Protein AF-A0A7R9P8Y7-F1 (afdb_monomer)

Nearest PDB structures (foldseek):
  7c1y-assembly1_B  TM=7.961E-01  e=7.793E-08  Arabidopsis thaliana
  7c1x-assembly1_B  TM=7.413E-01  e=1.054E-07  Arabidopsis thaliana
  6xio-assembly1_A  TM=6.916E-01  e=2.659E-03  Methanosarcinales archaeon
  1l2l-assembly1_A  TM=5.622E-01  e=1.289E-03  Pyrococcus horikoshii
  6c8z-assembly1_A-2  TM=6.551E-01  e=4.308E-03  Methanosarcinales

Solvent-accessible surface area (backbone atoms only — not comparable to full-atom values): 9132 Å² total; per-residue (Å²): 86,65,33,87,56,55,57,70,53,52,52,52,52,46,52,52,28,55,76,71,70,47,82,35,47,41,35,27,94,42,59,92,30,31,38,48,56,50,80,45,86,58,41,56,59,32,34,33,38,48,32,42,60,69,21,46,53,41,33,35,45,53,66,65,77,45,86,78,68,76,80,70,86,60,89,68,50,75,68,56,48,51,54,51,51,48,56,50,47,63,60,49,29,78,53,23,46,32,36,42,35,38,50,70,81,61,19,37,36,40,33,27,54,36,62,91,83,58,69,93,78,66,58,76,88,69,65,77,65,89,58,81,47,72,36,74,49,76,48,70,48,76,92,74,94,76,85,88,77,70,83,61,68,87,80,110

Sequence (156 aa):
MDGNVPVETVMCVLQLCKDAGVPVWFEPTDIRKASKPFHSELWRSLHFISPNFNELRVMAKAAGIYANASLSVEKNEGDQILEEASKLAVSLVKHIQVLIVTLGKLGVMVVRRGLADEPLLSSRTQMKSETTAIYARVYSVPHLHSVVSVSGAGDW

Organism: Timema californicum (NCBI:txid61474)

Radius of gyration: 15.76 Å; Cα contacts (8 Å, |Δi|>4): 229; chains: 1; bounding box: 37×32×47 Å

Foldseek 3Di:
DELPDDLVVLVVVLVVCVVVQHADEYENVDLVSLLSNLVDPSVLSHQEYEEELSSLVSNLVSVVQPPPPPVPPPPDDLVRSVVVSCVSLLSCQVRHAWYWYQHDQQGIKIKGFDDPPDDSDDRPVVPPDPRNDIDMDTDHDPDDPDDPDCPCVSVD

InterPro domains:
  IPR011611 Carbohydrate kinase PfkB [PF00294] (3-155)
  IPR029056 Ribokinase-like [G3DSA:3.40.1190.20] (1-156)
  IPR029056 Ribokinase-like [SSF53613] (3-155)

Secondary structure (DSSP, 8-state):
-BTTS-HHHHHHHHHHHHHHT--EEEB-SSTTTTTGGGGSGGGGGEEEE--BHHHHHHHHHHTTS-TT-----S---HHHHHHHHHHHHHHHTTTSSEEEEE-GGG-EEEEEES-TTS-S---TTT--S----EEEEEEPPP--S-----TTTTT-

pLDDT: mean 85.23, std 14.5, range [44.72, 97.44]

Mean predicted aligned error: 6.81 Å

Structure (mmCIF, N/CA/C/O backbone):
data_AF-A0A7R9P8Y7-F1
#
_entry.id   AF-A0A7R9P8Y7-F1
#
loop_
_atom_site.group_PDB
_atom_site.id
_atom_site.type_symbol
_atom_site.label_atom_id
_atom_site.label_alt_id
_atom_site.label_comp_id
_atom_site.label_asym_id
_atom_site.label_entity_id
_atom_site.label_seq_id
_atom_site.pdbx_PDB_ins_code
_atom_site.Cartn_x
_atom_site.Cartn_y
_atom_site.Cartn_z
_atom_site.occupancy
_atom_site.B_iso_or_equiv
_atom_site.auth_seq_id
_atom_site.auth_comp_id
_atom_site.auth_asym_id
_atom_site.auth_atom_id
_atom_site.pdbx_PDB_model_num
ATOM 1 N N . MET A 1 1 ? -9.305 -5.077 -0.943 1.00 93.19 1 MET A N 1
ATOM 2 C CA . MET A 1 1 ? -10.040 -3.901 -1.441 1.00 93.19 1 MET A CA 1
ATOM 3 C C . MET A 1 1 ? -9.197 -3.262 -2.514 1.00 93.19 1 MET A C 1
ATOM 5 O O . MET A 1 1 ? -8.038 -2.962 -2.265 1.00 93.19 1 MET A O 1
ATOM 9 N N . ASP A 1 2 ? -9.787 -3.104 -3.685 1.00 91.12 2 ASP A N 1
ATOM 10 C CA . ASP A 1 2 ? -9.137 -2.592 -4.884 1.00 91.12 2 ASP A CA 1
ATOM 11 C C . ASP A 1 2 ? -9.333 -1.066 -4.995 1.00 91.12 2 ASP A C 1
ATOM 13 O O . ASP A 1 2 ? -10.379 -0.530 -4.611 1.00 91.12 2 ASP A O 1
ATOM 17 N N . GLY A 1 3 ? -8.322 -0.356 -5.497 1.00 91.06 3 GLY A N 1
ATOM 18 C CA . GLY A 1 3 ? -8.301 1.100 -5.621 1.00 91.06 3 GLY A CA 1
ATOM 19 C C . GLY A 1 3 ? -9.258 1.689 -6.661 1.00 91.06 3 GLY A C 1
ATOM 20 O O . GLY A 1 3 ? -9.416 2.912 -6.710 1.00 91.06 3 GLY A O 1
ATOM 21 N N . ASN A 1 4 ? -9.921 0.879 -7.488 1.00 93.88 4 ASN A N 1
ATOM 22 C CA . ASN A 1 4 ? -10.879 1.306 -8.512 1.00 93.88 4 ASN A CA 1
ATOM 23 C C . ASN A 1 4 ? -12.180 1.881 -7.939 1.00 93.88 4 ASN A C 1
ATOM 25 O O . ASN A 1 4 ? -12.858 2.641 -8.630 1.00 93.88 4 ASN A O 1
ATOM 29 N N . VAL A 1 5 ? -12.516 1.596 -6.680 1.00 94.75 5 VAL A N 1
ATOM 30 C CA . VAL A 1 5 ? -13.746 2.114 -6.061 1.00 94.75 5 VAL A CA 1
ATOM 31 C C . VAL A 1 5 ? -13.629 3.606 -5.689 1.00 94.75 5 VAL A C 1
ATOM 33 O O . VAL A 1 5 ? -12.517 4.098 -5.461 1.00 94.75 5 VAL A O 1
ATOM 36 N N . PRO A 1 6 ? -14.736 4.369 -5.638 1.00 96.19 6 PRO A N 1
ATOM 37 C CA . PRO A 1 6 ? -14.731 5.768 -5.191 1.00 96.19 6 PRO A CA 1
ATOM 38 C C . PRO A 1 6 ? -14.134 5.957 -3.788 1.00 96.19 6 PRO A C 1
ATOM 40 O O . PRO A 1 6 ? -14.113 5.029 -2.978 1.00 96.19 6 PRO A O 1
ATOM 43 N N . VAL A 1 7 ? -13.664 7.170 -3.477 1.00 96.44 7 VAL A N 1
ATOM 44 C CA . VAL A 1 7 ? -13.069 7.489 -2.161 1.00 96.44 7 VAL A CA 1
ATOM 45 C C . VAL A 1 7 ? -14.074 7.236 -1.041 1.00 96.44 7 VAL A C 1
ATOM 47 O O . VAL A 1 7 ? -13.731 6.650 -0.020 1.00 96.44 7 VAL A O 1
ATOM 50 N N . GLU A 1 8 ? -15.329 7.612 -1.250 1.00 97.12 8 GLU A N 1
ATOM 51 C CA . GLU A 1 8 ? -16.427 7.444 -0.301 1.00 97.12 8 GLU A CA 1
ATOM 52 C C . GLU A 1 8 ? -16.641 5.960 0.021 1.00 97.12 8 GLU A C 1
ATOM 54 O O . GLU A 1 8 ? -16.856 5.587 1.175 1.00 97.12 8 GLU A O 1
ATOM 59 N N . THR A 1 9 ? -16.500 5.095 -0.988 1.00 97.19 9 THR A N 1
ATOM 60 C CA . THR A 1 9 ? -16.566 3.641 -0.825 1.00 97.19 9 THR A CA 1
ATOM 61 C C . THR A 1 9 ? -15.371 3.114 -0.039 1.00 97.19 9 THR A C 1
ATOM 63 O O . THR A 1 9 ? -15.570 2.327 0.883 1.00 97.19 9 THR A O 1
ATOM 66 N N . VAL A 1 10 ? -14.150 3.582 -0.334 1.00 97.25 10 VAL A N 1
ATOM 67 C CA . VAL A 1 10 ? -12.952 3.249 0.459 1.00 97.25 10 VAL A CA 1
ATOM 68 C C . VAL A 1 10 ? -13.180 3.591 1.934 1.00 97.25 10 VAL A C 1
ATOM 70 O O . VAL A 1 10 ? -12.958 2.745 2.796 1.00 97.25 10 VAL A O 1
ATOM 73 N N . MET A 1 11 ? -13.679 4.793 2.236 1.00 97.25 11 MET A N 1
ATOM 74 C CA . MET A 1 11 ? -13.928 5.222 3.619 1.00 97.25 11 MET A CA 1
ATOM 75 C C . MET A 1 11 ? -15.002 4.384 4.306 1.00 97.25 11 MET A C 1
ATOM 77 O O . MET A 1 11 ? -14.811 3.964 5.446 1.00 97.25 11 MET A O 1
ATOM 81 N N . CYS A 1 12 ? -16.105 4.102 3.610 1.00 97.31 12 CYS A N 1
ATOM 82 C CA . CYS A 1 12 ? -17.181 3.261 4.125 1.00 97.31 12 CYS A CA 1
ATOM 83 C C . CYS A 1 12 ? -16.674 1.857 4.491 1.00 97.31 12 CYS A C 1
ATOM 85 O O . CYS A 1 12 ? -16.926 1.384 5.599 1.00 97.31 12 CYS A O 1
ATOM 87 N N . VAL A 1 13 ? -15.900 1.223 3.603 1.00 97.00 13 VAL A N 1
ATOM 88 C CA . VAL A 1 13 ? -15.329 -0.111 3.843 1.00 97.00 13 VAL A CA 1
ATOM 89 C C . VAL A 1 13 ? -14.341 -0.088 5.007 1.00 97.00 13 VAL A C 1
ATOM 91 O O . VAL A 1 13 ? -14.423 -0.946 5.883 1.00 97.00 13 VAL A O 1
ATOM 94 N N . LEU A 1 14 ? -13.437 0.896 5.066 1.00 96.94 14 LEU A N 1
ATOM 95 C CA . LEU A 1 14 ? -12.482 1.008 6.174 1.00 96.94 14 LEU A CA 1
ATOM 96 C C . LEU A 1 14 ? -13.186 1.190 7.519 1.00 96.94 14 LEU A C 1
ATOM 98 O O . LEU A 1 14 ? -12.797 0.553 8.496 1.00 96.94 14 LEU A O 1
ATOM 102 N N . GLN A 1 15 ? -14.229 2.019 7.570 1.00 97.44 15 GLN A N 1
ATOM 103 C CA . GLN A 1 15 ? -15.004 2.232 8.788 1.00 97.44 15 GLN A CA 1
ATOM 104 C C . GLN A 1 15 ? -15.724 0.946 9.217 1.00 97.44 15 GLN A C 1
ATOM 106 O O . GLN A 1 15 ? -15.560 0.509 10.354 1.00 97.44 15 GLN A O 1
ATOM 111 N N . LEU A 1 16 ? -16.427 0.285 8.293 1.00 97.31 16 LEU A N 1
ATOM 112 C CA . LEU A 1 16 ? -17.131 -0.968 8.569 1.00 97.31 16 LEU A CA 1
ATOM 113 C C . LEU A 1 16 ? -16.179 -2.064 9.069 1.00 97.31 16 LEU A C 1
ATOM 115 O O . LEU A 1 16 ? -16.452 -2.725 10.069 1.00 97.31 16 LEU A O 1
ATOM 119 N N . CYS A 1 17 ? -15.040 -2.249 8.399 1.00 95.25 17 CYS A N 1
ATOM 120 C CA . CYS A 1 17 ? -14.054 -3.252 8.788 1.00 95.25 17 CYS A CA 1
ATOM 121 C C . CYS A 1 17 ? -13.375 -2.912 10.118 1.00 95.25 17 CYS A C 1
ATOM 123 O O . CYS A 1 17 ? -13.125 -3.813 10.918 1.00 95.25 17 CYS A O 1
ATOM 125 N N . LYS A 1 18 ? -13.115 -1.629 10.395 1.00 93.94 18 LYS A N 1
ATOM 126 C CA . LYS A 1 18 ? -12.593 -1.179 11.690 1.00 93.94 18 LYS A CA 1
ATOM 127 C C . LYS A 1 18 ? -13.556 -1.525 12.826 1.00 93.94 18 LYS A C 1
ATOM 129 O O . LYS A 1 18 ? -13.092 -2.034 13.848 1.00 93.94 18 LYS A O 1
ATOM 134 N N . ASP A 1 19 ? -14.851 -1.279 12.639 1.00 95.31 19 ASP A N 1
ATOM 135 C CA . ASP A 1 19 ? -15.889 -1.539 13.644 1.00 95.31 19 ASP A CA 1
ATOM 136 C C . ASP A 1 19 ? -16.119 -3.043 13.849 1.00 95.31 19 ASP A C 1
ATOM 138 O O . ASP A 1 19 ? -16.281 -3.500 14.978 1.00 95.31 19 ASP A O 1
ATOM 142 N N . ALA A 1 20 ? -16.041 -3.831 12.774 1.00 94.31 20 ALA A N 1
ATOM 143 C CA . ALA A 1 20 ? -16.149 -5.289 12.820 1.00 94.31 20 ALA A CA 1
ATOM 144 C C . ALA 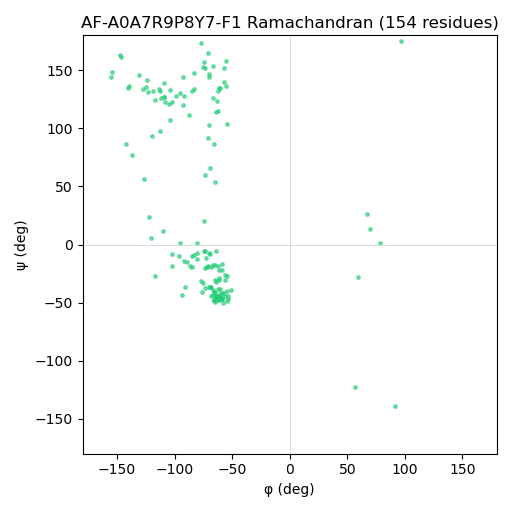A 1 20 ? -14.844 -6.007 13.230 1.00 94.31 20 ALA A C 1
ATOM 146 O O . ALA A 1 20 ? -14.841 -7.224 13.405 1.00 94.31 20 ALA A O 1
ATOM 147 N N . GLY A 1 21 ? -13.721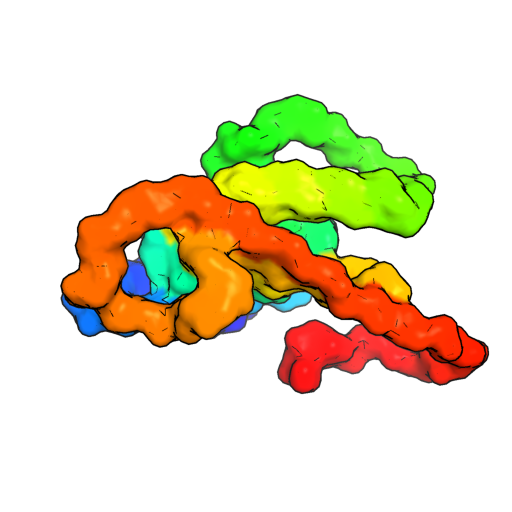 -5.288 13.355 1.00 90.19 21 GLY A N 1
ATOM 148 C CA . GLY A 1 21 ? -12.410 -5.878 13.646 1.00 90.19 21 GLY A CA 1
ATOM 149 C C . GLY A 1 21 ? -11.846 -6.756 12.520 1.00 90.19 21 GLY A C 1
ATOM 150 O O . GLY A 1 21 ? -11.052 -7.655 12.791 1.00 90.19 21 GLY A O 1
ATOM 151 N N . VAL A 1 22 ? -12.247 -6.512 11.270 1.00 92.44 22 VAL A N 1
ATOM 152 C CA . VAL A 1 22 ? -11.835 -7.285 10.091 1.00 92.44 22 VAL A CA 1
ATOM 153 C C . VAL A 1 22 ? -10.588 -6.657 9.450 1.00 92.44 22 VAL A C 1
ATOM 155 O O . VAL A 1 22 ? -10.602 -5.463 9.139 1.00 92.44 22 VAL A O 1
ATOM 158 N N . PRO A 1 23 ? -9.511 -7.429 9.206 1.00 93.19 23 PRO A N 1
ATOM 159 C CA . PRO A 1 23 ? -8.339 -6.942 8.490 1.00 93.19 23 PRO A CA 1
ATOM 160 C C . PRO A 1 23 ? -8.651 -6.486 7.066 1.00 93.19 23 PRO A C 1
ATOM 162 O O . PRO A 1 23 ? -9.311 -7.194 6.307 1.00 93.19 23 PRO A O 1
ATOM 165 N N . VAL A 1 24 ? -8.117 -5.326 6.677 1.00 95.19 24 VAL A N 1
ATOM 166 C CA . VAL A 1 24 ? -8.266 -4.794 5.316 1.00 95.19 24 VAL A CA 1
ATOM 167 C C . VAL A 1 24 ? -6.940 -4.860 4.577 1.00 95.19 24 VAL A C 1
ATOM 169 O O . VAL A 1 24 ? -5.930 -4.327 5.039 1.00 95.19 24 VAL A O 1
ATOM 172 N N . TRP A 1 25 ? -6.975 -5.478 3.400 1.00 96.75 25 TRP A N 1
ATOM 173 C CA . TRP A 1 25 ? -5.942 -5.357 2.379 1.00 96.75 25 TRP A CA 1
ATOM 174 C C . TRP A 1 25 ? -6.344 -4.281 1.379 1.00 96.75 25 TRP A C 1
ATOM 176 O O . TRP A 1 25 ? -7.462 -4.334 0.860 1.00 96.75 25 TRP A O 1
ATOM 186 N N . PHE A 1 26 ? -5.452 -3.340 1.074 1.00 96.88 26 PHE A N 1
ATOM 187 C CA . PHE A 1 26 ? -5.645 -2.364 0.004 1.00 96.88 26 PHE A CA 1
ATOM 188 C C . PHE A 1 26 ? -4.599 -2.502 -1.109 1.00 96.88 26 PHE A C 1
ATOM 190 O O . PHE A 1 26 ? -3.397 -2.437 -0.865 1.00 96.88 26 PHE A O 1
ATOM 197 N N . GLU A 1 27 ? -5.077 -2.677 -2.333 1.00 95.19 27 GLU A N 1
ATOM 198 C CA . GLU A 1 27 ? -4.270 -2.697 -3.551 1.00 95.19 27 GLU A CA 1
ATOM 199 C C . GLU A 1 27 ? -4.635 -1.427 -4.359 1.00 95.19 27 GLU A C 1
ATOM 201 O O . GLU A 1 27 ? -5.828 -1.152 -4.532 1.00 95.19 27 GLU A O 1
ATOM 206 N N . PRO A 1 28 ? -3.669 -0.574 -4.758 1.00 91.31 28 PRO A N 1
ATOM 207 C CA . PRO A 1 28 ? -3.974 0.702 -5.409 1.00 91.31 28 PRO A CA 1
ATOM 208 C C . PRO A 1 28 ? -4.423 0.626 -6.869 1.00 91.31 28 PRO A C 1
ATOM 210 O O . PRO A 1 28 ? -5.179 1.506 -7.289 1.00 91.31 28 PRO A O 1
ATOM 213 N N . THR A 1 29 ? -3.932 -0.330 -7.657 1.00 85.31 29 THR A N 1
ATOM 214 C CA . THR A 1 29 ? -3.984 -0.466 -9.131 1.00 85.31 29 THR A CA 1
ATOM 215 C C . THR A 1 29 ? -3.354 0.664 -9.960 1.00 85.31 29 THR A C 1
ATOM 217 O O . THR A 1 29 ? -3.002 0.458 -11.120 1.00 85.31 29 THR A O 1
ATOM 220 N N . ASP A 1 30 ? -3.313 1.898 -9.447 1.00 90.75 30 ASP A N 1
ATOM 221 C CA . ASP A 1 30 ? -2.839 3.079 -10.172 1.00 90.75 30 ASP A CA 1
ATOM 222 C C . ASP A 1 30 ? -2.337 4.156 -9.199 1.00 90.75 30 ASP A C 1
ATOM 224 O O . ASP A 1 30 ? -2.932 4.417 -8.147 1.00 90.75 30 ASP A O 1
ATOM 228 N N . ILE A 1 31 ? -1.290 4.871 -9.612 1.00 90.94 31 ILE A N 1
ATOM 229 C CA . ILE A 1 31 ? -0.676 5.993 -8.885 1.00 90.94 31 ILE A CA 1
ATOM 230 C C . ILE A 1 31 ? -1.720 7.041 -8.451 1.00 90.94 31 ILE A C 1
ATOM 232 O O . ILE A 1 31 ? -1.653 7.558 -7.337 1.00 90.94 31 ILE A O 1
ATOM 236 N N . ARG A 1 32 ? -2.722 7.336 -9.290 1.00 91.88 32 ARG A N 1
ATOM 237 C CA . ARG A 1 32 ? -3.795 8.314 -9.014 1.00 91.88 32 ARG A CA 1
ATOM 238 C C . ARG A 1 32 ? -4.783 7.838 -7.949 1.00 91.88 32 ARG A C 1
ATOM 240 O O . ARG A 1 32 ? -5.533 8.644 -7.406 1.00 91.88 32 ARG A O 1
ATOM 247 N N . LYS A 1 33 ? -4.824 6.534 -7.674 1.00 94.06 33 LYS A N 1
ATOM 248 C CA . LYS A 1 33 ? -5.734 5.907 -6.706 1.00 94.06 33 LYS A CA 1
ATOM 249 C C . LYS A 1 33 ? -5.025 5.582 -5.390 1.00 94.06 33 LYS A C 1
ATOM 251 O O . LYS A 1 33 ? -5.687 5.440 -4.365 1.00 94.06 33 LYS A O 1
ATOM 256 N N . ALA A 1 34 ? -3.694 5.531 -5.394 1.00 95.88 34 ALA A N 1
ATOM 257 C CA . ALA A 1 34 ? -2.877 5.197 -4.231 1.00 95.88 34 ALA A CA 1
ATOM 258 C C . ALA A 1 34 ? -3.119 6.097 -3.011 1.00 95.88 34 ALA A C 1
ATOM 260 O O . ALA A 1 34 ? -3.026 5.630 -1.878 1.00 95.88 34 ALA A O 1
ATOM 261 N N . SER A 1 35 ? -3.485 7.366 -3.218 1.00 96.00 35 SER A N 1
ATOM 262 C CA . SER A 1 35 ? -3.763 8.298 -2.120 1.00 96.00 35 SER A CA 1
ATOM 263 C C . SER A 1 35 ? -5.155 8.146 -1.503 1.00 96.00 35 SER A C 1
ATOM 265 O O . SER A 1 35 ? -5.385 8.716 -0.440 1.00 96.00 35 SER A O 1
ATOM 267 N N . LYS A 1 36 ? -6.085 7.400 -2.122 1.00 97.25 36 LYS A N 1
ATOM 268 C CA . LYS A 1 36 ? -7.501 7.385 -1.708 1.00 97.25 36 LYS A CA 1
ATOM 269 C C . LYS A 1 36 ? -7.704 7.077 -0.218 1.00 97.25 36 LYS A C 1
ATOM 271 O O . LYS A 1 36 ? -8.436 7.836 0.414 1.00 97.25 36 LYS A O 1
ATOM 276 N N . PRO A 1 37 ? -7.065 6.052 0.388 1.00 97.06 37 PRO A N 1
ATOM 277 C CA . PRO A 1 37 ? -7.245 5.781 1.816 1.00 97.06 37 PRO A CA 1
ATOM 278 C C . PRO A 1 37 ? -6.787 6.932 2.719 1.00 97.06 37 PRO A C 1
ATOM 280 O O . PRO A 1 37 ? -7.341 7.121 3.796 1.00 97.06 37 PRO A O 1
ATOM 283 N N . PHE A 1 38 ? -5.805 7.719 2.274 1.00 96.19 38 PHE A N 1
ATOM 284 C CA . PHE A 1 38 ? -5.152 8.776 3.050 1.00 96.19 38 PHE A CA 1
ATOM 285 C C . PHE A 1 38 ? -5.955 10.083 3.106 1.00 96.19 38 PHE A C 1
ATOM 287 O O . PHE A 1 38 ? -5.522 11.036 3.741 1.00 96.19 38 PHE A O 1
ATOM 294 N N . HIS A 1 39 ? -7.140 10.140 2.487 1.00 94.69 39 HIS A N 1
ATOM 295 C CA . HIS A 1 39 ? -8.046 11.290 2.604 1.00 94.69 39 HIS A CA 1
ATOM 296 C C . HIS A 1 39 ? -8.746 11.368 3.977 1.00 94.69 39 HIS A C 1
ATOM 298 O O . HIS A 1 39 ? -9.453 12.334 4.253 1.00 94.69 39 HIS A O 1
ATOM 304 N N . SER A 1 40 ? -8.567 10.367 4.845 1.00 94.31 40 SER A N 1
ATOM 305 C CA . SER A 1 40 ? -8.993 10.409 6.246 1.00 94.31 40 SER A CA 1
ATOM 306 C C . SER A 1 40 ? -8.043 9.604 7.126 1.00 94.31 40 SER A C 1
ATOM 308 O O . SER A 1 40 ? -7.358 8.712 6.640 1.00 94.31 40 SER A O 1
ATOM 310 N N . GLU A 1 41 ? -8.084 9.810 8.442 1.00 94.50 41 GLU A N 1
ATOM 311 C CA . GLU A 1 41 ? -7.265 9.067 9.413 1.00 94.50 41 GLU A CA 1
ATOM 312 C C . GLU A 1 41 ? -7.572 7.552 9.476 1.00 94.50 41 GLU A C 1
ATOM 314 O O . GLU A 1 41 ? -6.871 6.802 10.166 1.00 94.50 41 GLU A O 1
ATOM 319 N N . LEU A 1 42 ? -8.596 7.076 8.751 1.00 95.50 42 LEU A N 1
ATOM 320 C CA . LEU A 1 42 ? -8.953 5.659 8.658 1.00 95.50 42 LEU A CA 1
ATOM 321 C C . LEU A 1 42 ? -7.896 4.815 7.947 1.00 95.50 42 LEU A C 1
ATOM 323 O O . LEU A 1 42 ? -7.892 3.601 8.145 1.00 95.50 42 LEU A O 1
ATOM 327 N N . TRP A 1 43 ? -6.966 5.402 7.189 1.00 95.38 43 TRP A N 1
ATOM 328 C CA . TRP A 1 43 ? -5.875 4.652 6.551 1.00 95.38 43 TRP A CA 1
ATOM 329 C C . TRP A 1 43 ? -5.054 3.819 7.552 1.00 95.38 43 TRP A C 1
ATOM 331 O O . TRP A 1 43 ? -4.548 2.759 7.197 1.00 95.38 43 TRP A O 1
ATOM 341 N N . ARG A 1 44 ? -4.986 4.225 8.830 1.00 93.81 44 ARG A N 1
ATOM 342 C CA . ARG A 1 44 ? -4.308 3.457 9.895 1.00 93.81 44 ARG A CA 1
ATOM 343 C C . ARG A 1 44 ? -5.029 2.162 10.295 1.00 93.81 44 ARG A C 1
ATOM 345 O O . ARG A 1 44 ? -4.504 1.396 11.095 1.00 93.81 44 ARG A O 1
ATOM 352 N N . SER A 1 45 ? -6.236 1.922 9.782 1.00 93.06 45 SER A N 1
ATOM 353 C CA . SER A 1 45 ? -6.958 0.649 9.945 1.00 93.06 45 SER A CA 1
ATOM 354 C C . SER A 1 45 ? -6.570 -0.405 8.899 1.00 93.06 45 SER A C 1
ATOM 356 O O . SER A 1 45 ? -6.918 -1.581 9.045 1.00 93.06 45 SER A O 1
ATOM 358 N N . LEU A 1 46 ? -5.817 -0.012 7.865 1.00 95.00 46 LEU A N 1
ATOM 359 C CA . LEU A 1 46 ? -5.266 -0.939 6.884 1.00 95.00 46 LEU A CA 1
ATOM 360 C C . LEU A 1 46 ? -4.305 -1.917 7.563 1.00 95.00 46 LEU A C 1
ATOM 362 O O . LEU A 1 46 ? -3.409 -1.525 8.312 1.00 95.00 46 LEU A O 1
ATOM 366 N N . HIS A 1 47 ? -4.484 -3.200 7.266 1.00 93.69 47 HIS A N 1
ATOM 367 C CA . HIS A 1 47 ? -3.576 -4.248 7.721 1.00 93.69 47 HIS A CA 1
ATOM 368 C C . HIS A 1 47 ? -2.515 -4.534 6.663 1.00 93.69 47 HIS A C 1
ATOM 370 O O . HIS A 1 47 ? -1.335 -4.617 6.995 1.00 93.69 47 HIS A O 1
ATOM 376 N N . PHE A 1 48 ? -2.931 -4.611 5.397 1.00 95.69 48 PHE A N 1
ATOM 377 C CA . PHE A 1 48 ? -2.049 -4.872 4.265 1.00 95.69 48 PHE A CA 1
ATOM 378 C C . PHE A 1 48 ? -2.176 -3.766 3.233 1.00 95.69 48 PHE A C 1
ATOM 380 O O . PHE A 1 48 ? -3.285 -3.304 2.947 1.00 95.69 48 PHE A O 1
ATOM 387 N N . ILE A 1 49 ? -1.050 -3.400 2.629 1.00 97.00 49 ILE A N 1
ATOM 388 C CA . ILE A 1 49 ? -1.035 -2.707 1.343 1.00 97.00 49 ILE A CA 1
ATOM 389 C C . ILE A 1 49 ? -0.064 -3.387 0.384 1.00 97.00 49 ILE A C 1
ATOM 391 O O . ILE A 1 49 ? 0.984 -3.877 0.814 1.00 97.00 49 ILE A O 1
ATOM 395 N N . SER A 1 50 ? -0.391 -3.382 -0.905 1.00 96.88 50 SER A N 1
ATOM 396 C CA . SER A 1 50 ? 0.449 -3.986 -1.946 1.00 96.88 50 SER A CA 1
ATOM 397 C C . SER A 1 50 ? 0.793 -3.032 -3.101 1.00 96.88 50 SER A C 1
ATOM 399 O O . SER A 1 50 ? 0.457 -3.325 -4.245 1.00 96.88 50 SER A O 1
ATOM 401 N N . PRO A 1 51 ? 1.405 -1.863 -2.833 1.00 96.94 51 PRO A N 1
ATOM 402 C CA . PRO A 1 51 ? 1.706 -0.889 -3.875 1.00 96.94 51 PRO A CA 1
ATOM 403 C C . PRO A 1 51 ? 2.896 -1.329 -4.738 1.00 96.94 51 PRO A C 1
ATOM 405 O O . PRO A 1 51 ? 3.799 -2.027 -4.274 1.00 96.94 51 PRO A O 1
ATOM 408 N N . ASN A 1 52 ? 2.991 -0.815 -5.959 1.00 95.31 52 ASN A N 1
ATOM 409 C CA . ASN A 1 52 ? 4.289 -0.715 -6.629 1.00 95.31 52 ASN A CA 1
ATOM 410 C C . ASN A 1 52 ? 5.122 0.461 -6.079 1.00 95.31 52 ASN A C 1
ATOM 412 O O . ASN A 1 52 ? 4.655 1.276 -5.280 1.00 95.31 52 ASN A O 1
ATOM 416 N N . PHE A 1 53 ? 6.378 0.581 -6.515 1.00 94.31 53 PHE A N 1
ATOM 417 C CA . PHE A 1 53 ? 7.281 1.645 -6.056 1.00 94.31 53 PHE A CA 1
ATOM 418 C C . PHE A 1 53 ? 6.729 3.075 -6.235 1.00 94.31 53 PHE A C 1
ATOM 420 O O . PHE A 1 53 ? 6.880 3.921 -5.351 1.00 94.31 53 PHE A O 1
ATOM 427 N N . ASN A 1 54 ? 6.065 3.360 -7.357 1.00 93.56 54 ASN A N 1
ATOM 428 C CA . ASN A 1 54 ? 5.544 4.702 -7.630 1.00 93.56 54 ASN A CA 1
ATOM 429 C C . ASN A 1 54 ? 4.308 5.019 -6.780 1.00 93.56 54 ASN A C 1
ATOM 431 O O . ASN A 1 54 ? 4.153 6.139 -6.293 1.00 93.56 54 ASN A O 1
ATOM 435 N N . GLU A 1 55 ? 3.444 4.033 -6.559 1.00 96.12 55 GLU A N 1
ATOM 436 C CA . GLU A 1 55 ? 2.303 4.156 -5.652 1.00 96.12 55 GLU A CA 1
ATOM 437 C C . GLU A 1 55 ? 2.763 4.344 -4.205 1.00 96.12 55 GLU A C 1
ATOM 439 O O . GLU A 1 55 ? 2.227 5.205 -3.509 1.00 96.12 55 GLU A O 1
ATOM 444 N N . LEU A 1 56 ? 3.803 3.623 -3.769 1.00 95.69 56 LEU A N 1
ATOM 445 C CA . LEU A 1 56 ? 4.383 3.769 -2.432 1.00 95.69 56 LEU A CA 1
ATOM 446 C C . LEU A 1 56 ? 4.841 5.211 -2.166 1.00 95.69 56 LEU A C 1
ATOM 448 O O . LEU A 1 56 ? 4.581 5.749 -1.089 1.00 95.69 56 LEU A O 1
ATOM 452 N N . ARG A 1 57 ? 5.472 5.862 -3.151 1.00 93.94 57 ARG A N 1
ATOM 453 C CA . ARG A 1 57 ? 5.850 7.284 -3.074 1.00 93.94 57 ARG A CA 1
ATOM 454 C C . ARG A 1 57 ? 4.636 8.191 -2.864 1.00 93.94 57 ARG A C 1
ATOM 456 O O . ARG A 1 57 ? 4.666 9.063 -1.995 1.00 93.94 57 ARG A O 1
ATOM 463 N N . VAL A 1 58 ? 3.557 7.975 -3.622 1.00 95.00 58 VAL A N 1
ATOM 464 C CA . VAL A 1 58 ? 2.306 8.739 -3.461 1.00 95.00 58 VAL A CA 1
ATOM 465 C C . VAL A 1 58 ? 1.703 8.524 -2.079 1.00 95.00 58 VAL A C 1
ATOM 467 O O . VAL A 1 58 ? 1.323 9.496 -1.430 1.00 95.00 58 VAL A O 1
ATOM 470 N N . MET A 1 59 ? 1.658 7.281 -1.604 1.00 95.50 59 MET A N 1
ATOM 471 C CA . MET A 1 59 ? 1.144 6.947 -0.276 1.00 95.50 59 MET A CA 1
ATOM 472 C C . MET A 1 59 ? 1.951 7.614 0.835 1.00 95.50 59 MET A C 1
ATOM 474 O O . MET A 1 59 ? 1.375 8.245 1.715 1.00 95.50 59 MET A O 1
ATOM 478 N N . ALA A 1 60 ? 3.282 7.530 0.785 1.00 93.56 60 ALA A N 1
ATOM 479 C CA . ALA A 1 60 ? 4.151 8.128 1.795 1.00 93.56 60 ALA A CA 1
ATOM 480 C C . ALA A 1 60 ? 4.015 9.658 1.851 1.00 93.56 60 ALA A C 1
ATOM 482 O O . ALA A 1 60 ? 4.002 10.242 2.940 1.00 93.56 60 ALA A O 1
ATOM 483 N N . LYS A 1 61 ? 3.857 10.301 0.685 1.00 93.06 61 LYS A N 1
ATOM 484 C CA . LYS A 1 61 ? 3.562 11.734 0.587 1.00 93.06 61 LYS A CA 1
ATOM 485 C C . LYS A 1 61 ? 2.183 12.064 1.159 1.00 93.06 61 LYS A C 1
ATOM 487 O O . LYS A 1 61 ? 2.074 12.987 1.959 1.00 93.06 61 LYS A O 1
ATOM 492 N N . ALA A 1 62 ? 1.149 11.314 0.780 1.00 94.19 62 ALA A N 1
ATOM 493 C CA . ALA A 1 62 ? -0.219 11.526 1.254 1.00 94.19 62 ALA A CA 1
ATOM 494 C C . ALA A 1 62 ? -0.355 11.303 2.770 1.00 94.19 62 ALA A C 1
ATOM 496 O O . ALA A 1 62 ? -1.119 12.000 3.427 1.00 94.19 62 ALA A O 1
ATOM 497 N N . ALA A 1 63 ? 0.436 10.390 3.336 1.00 92.81 63 ALA A N 1
ATOM 498 C CA . ALA A 1 63 ? 0.511 10.162 4.775 1.00 92.81 63 ALA A CA 1
ATOM 499 C C . ALA A 1 63 ? 1.237 11.285 5.542 1.00 92.81 63 ALA A C 1
ATOM 501 O O . ALA A 1 63 ? 1.224 11.284 6.771 1.00 92.81 63 ALA A O 1
ATOM 502 N N . GLY A 1 64 ? 1.918 12.207 4.849 1.00 90.00 64 GLY A N 1
ATOM 503 C CA . GLY A 1 64 ? 2.727 13.261 5.471 1.00 90.00 64 GLY A CA 1
ATOM 504 C C . GLY A 1 64 ? 3.999 12.752 6.160 1.00 90.00 64 GLY A C 1
ATOM 505 O O . GLY A 1 64 ? 4.624 13.486 6.918 1.00 90.00 64 GLY A O 1
ATOM 506 N N . ILE A 1 65 ? 4.397 11.500 5.913 1.00 78.69 65 ILE A N 1
ATOM 507 C CA . ILE A 1 65 ? 5.503 10.835 6.623 1.00 78.69 65 ILE A CA 1
ATOM 508 C C . ILE A 1 65 ? 6.855 11.131 5.956 1.00 78.69 65 ILE A C 1
ATOM 510 O O . ILE A 1 65 ? 7.908 10.981 6.574 1.00 78.69 65 ILE A O 1
ATOM 514 N N . TYR A 1 66 ? 6.841 11.579 4.700 1.00 71.56 66 TYR A N 1
ATOM 515 C CA . TYR A 1 66 ? 8.056 11.801 3.924 1.00 71.56 66 TYR A CA 1
ATOM 516 C C . TYR A 1 66 ? 7.992 13.124 3.147 1.00 71.56 66 TYR A C 1
ATOM 518 O O . TYR A 1 66 ? 7.738 13.158 1.946 1.00 71.56 66 TYR A O 1
ATOM 526 N N . ALA A 1 67 ? 8.201 14.236 3.860 1.00 56.19 67 ALA A N 1
ATOM 527 C CA . ALA A 1 67 ? 8.120 15.594 3.308 1.00 56.19 67 ALA A CA 1
ATOM 528 C C . ALA A 1 67 ? 9.295 15.969 2.377 1.00 56.19 67 ALA A C 1
ATOM 530 O O . ALA A 1 67 ? 9.156 16.874 1.561 1.00 56.19 67 ALA A O 1
ATOM 531 N N . ASN A 1 68 ? 10.423 15.249 2.460 1.00 52.84 68 ASN A N 1
ATOM 532 C CA . ASN A 1 68 ? 11.676 15.599 1.775 1.00 52.84 68 ASN A CA 1
ATOM 533 C C . ASN A 1 68 ? 12.058 14.649 0.627 1.00 52.84 68 ASN A C 1
ATOM 535 O O . ASN A 1 68 ? 13.180 14.731 0.128 1.00 52.84 68 ASN A O 1
ATOM 539 N N . ALA A 1 69 ? 11.163 13.758 0.178 1.00 52.94 69 ALA A N 1
ATOM 540 C CA . ALA A 1 69 ? 11.370 13.109 -1.118 1.00 52.94 69 ALA A CA 1
ATOM 541 C C . ALA A 1 69 ? 11.143 14.165 -2.196 1.00 52.94 69 ALA A C 1
ATOM 543 O O . ALA A 1 69 ? 10.020 14.361 -2.665 1.00 52.94 69 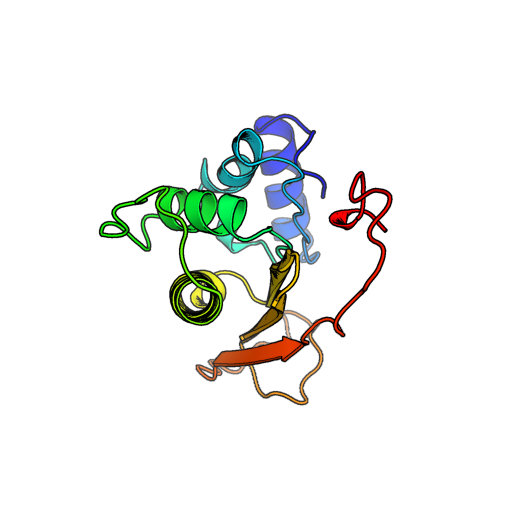ALA A O 1
ATOM 544 N N . SER A 1 70 ? 12.213 14.839 -2.611 1.00 49.97 70 SER A N 1
ATOM 545 C CA . SER A 1 70 ? 12.278 15.311 -3.986 1.00 49.97 70 SER A CA 1
ATOM 546 C C . SER A 1 70 ? 12.041 14.081 -4.852 1.00 49.97 70 SER A C 1
ATOM 548 O O . SER A 1 70 ? 12.899 13.211 -4.947 1.00 49.97 70 SER A O 1
ATOM 550 N N . LEU A 1 71 ? 10.830 13.969 -5.400 1.00 53.19 71 LEU A N 1
ATOM 551 C CA . LEU A 1 71 ? 10.444 12.945 -6.363 1.00 53.19 71 LEU A CA 1
ATOM 552 C C . LEU A 1 71 ? 11.190 13.243 -7.669 1.00 53.19 71 LEU A C 1
ATOM 554 O O . LEU A 1 71 ? 10.581 13.654 -8.655 1.00 53.19 71 LEU A O 1
ATOM 558 N N . SER A 1 72 ? 12.518 13.132 -7.670 1.00 48.16 72 SER A N 1
ATOM 559 C CA . SER A 1 72 ? 13.273 13.145 -8.908 1.00 48.16 72 SER A CA 1
ATOM 560 C C . SER A 1 72 ? 12.838 11.903 -9.679 1.00 48.16 72 SER A C 1
ATOM 562 O O . SER A 1 72 ? 13.037 10.762 -9.267 1.00 48.16 72 SER A O 1
ATOM 564 N N . VAL A 1 73 ? 12.184 12.136 -10.814 1.00 50.69 73 VAL A N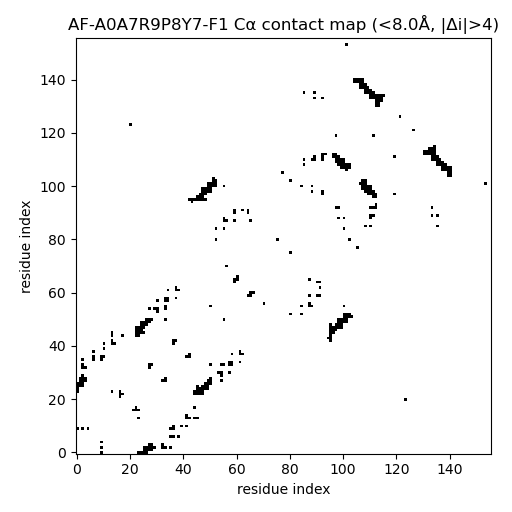 1
ATOM 565 C CA . VAL A 1 73 ? 11.798 11.107 -11.795 1.00 50.69 73 VAL A CA 1
ATOM 566 C C . VAL A 1 73 ? 13.034 10.650 -12.589 1.00 50.69 73 VAL A C 1
ATOM 568 O O . VAL A 1 73 ? 12.932 10.135 -13.699 1.00 50.69 73 VAL A O 1
ATOM 571 N N . GLU A 1 74 ? 14.232 10.876 -12.049 1.00 53.75 74 GLU A N 1
ATOM 572 C CA . GLU A 1 74 ? 15.459 10.411 -12.667 1.00 53.75 74 GLU A CA 1
ATOM 573 C C . GLU A 1 74 ? 15.486 8.883 -12.641 1.00 53.75 74 GLU A C 1
ATOM 575 O O . GLU A 1 74 ? 14.820 8.227 -11.833 1.00 53.75 74 GLU A O 1
ATOM 580 N N . LYS A 1 75 ? 16.211 8.304 -13.600 1.00 55.78 75 LYS A N 1
ATOM 581 C CA . LYS A 1 75 ? 16.403 6.858 -13.686 1.00 55.78 75 LYS A CA 1
ATOM 582 C C . LYS A 1 75 ? 17.214 6.405 -12.474 1.00 55.78 75 LYS A C 1
ATOM 584 O O . LYS A 1 75 ? 18.430 6.297 -12.560 1.00 55.78 75 LYS A O 1
ATOM 589 N N . ASN A 1 76 ? 16.533 6.135 -11.368 1.00 63.44 76 ASN A N 1
ATOM 590 C CA . ASN A 1 76 ? 17.162 5.539 -10.204 1.00 63.44 76 ASN A CA 1
ATOM 591 C C . ASN A 1 76 ? 17.705 4.160 -10.592 1.00 63.44 76 ASN A C 1
ATOM 593 O O . ASN A 1 76 ? 17.036 3.363 -11.263 1.00 63.44 76 ASN A O 1
ATOM 597 N N . GLU A 1 77 ? 18.935 3.887 -10.179 1.00 78.06 77 GLU A N 1
ATOM 598 C CA . GLU A 1 77 ? 19.533 2.563 -10.310 1.00 78.06 77 GLU A CA 1
ATOM 599 C C . GLU A 1 77 ? 18.871 1.571 -9.340 1.00 78.06 77 GLU A C 1
ATOM 601 O O . GLU A 1 77 ? 18.162 1.964 -8.412 1.00 78.06 77 GLU A O 1
ATOM 606 N N . GLY A 1 78 ? 19.080 0.268 -9.558 1.00 82.62 78 GLY A N 1
ATOM 607 C CA . GLY A 1 78 ? 18.411 -0.786 -8.783 1.00 82.62 78 GLY A CA 1
ATOM 608 C C . GLY A 1 78 ? 18.578 -0.632 -7.268 1.00 82.62 78 GLY A C 1
ATOM 609 O O . GLY A 1 78 ? 17.594 -0.703 -6.532 1.00 82.62 78 GLY A O 1
ATOM 610 N N . ASP A 1 79 ? 19.795 -0.329 -6.821 1.00 85.62 79 ASP A N 1
ATOM 611 C CA . ASP A 1 79 ? 20.110 -0.167 -5.400 1.00 85.62 79 ASP A CA 1
ATOM 612 C C . ASP A 1 79 ? 19.471 1.093 -4.800 1.00 85.62 79 ASP A C 1
ATOM 614 O O . ASP A 1 79 ? 18.958 1.053 -3.683 1.00 85.62 79 ASP A O 1
ATOM 618 N N . GLN A 1 80 ? 19.400 2.187 -5.566 1.00 88.19 80 GLN A N 1
ATOM 619 C CA . GLN A 1 80 ? 18.746 3.427 -5.132 1.00 88.19 80 GLN A CA 1
ATOM 620 C C . GLN A 1 80 ? 17.233 3.232 -4.969 1.00 88.19 80 GLN A C 1
ATOM 622 O O . GLN A 1 80 ? 16.638 3.726 -4.012 1.00 88.19 80 GLN A O 1
ATOM 627 N N . ILE A 1 81 ? 16.609 2.473 -5.879 1.00 90.38 81 ILE A N 1
ATOM 628 C CA . ILE A 1 81 ? 15.190 2.103 -5.778 1.00 90.38 81 ILE A CA 1
ATOM 629 C C . ILE A 1 81 ? 14.949 1.274 -4.513 1.00 90.38 81 ILE A C 1
ATOM 631 O O . ILE A 1 81 ? 13.999 1.548 -3.783 1.00 90.38 81 ILE A O 1
ATOM 635 N N . LEU A 1 82 ? 15.799 0.279 -4.239 1.00 92.00 82 LEU A N 1
ATOM 636 C CA . LEU A 1 82 ? 15.679 -0.566 -3.047 1.00 92.00 82 LEU A CA 1
ATOM 637 C C . LEU A 1 82 ? 15.848 0.241 -1.758 1.00 92.00 82 LEU A C 1
ATOM 639 O O . LEU A 1 82 ? 15.058 0.081 -0.825 1.00 92.00 82 LEU A O 1
ATOM 643 N N . GLU A 1 83 ? 16.842 1.126 -1.710 1.00 91.75 83 GLU A N 1
ATOM 644 C CA . GLU A 1 83 ? 17.102 1.973 -0.549 1.00 91.75 83 GLU A CA 1
ATOM 645 C C . GLU A 1 83 ? 15.924 2.917 -0.270 1.00 91.75 83 GLU A C 1
ATOM 647 O O . GLU A 1 83 ? 15.448 3.010 0.866 1.00 91.75 83 GLU A O 1
ATOM 652 N N . GLU A 1 84 ? 15.415 3.594 -1.299 1.00 92.25 84 GLU A N 1
ATOM 653 C CA . GLU A 1 84 ? 14.277 4.496 -1.157 1.00 92.25 84 GLU A CA 1
ATOM 654 C C . GLU A 1 84 ? 13.003 3.738 -0.776 1.00 92.25 84 GLU A C 1
ATOM 656 O O . GLU A 1 84 ? 12.330 4.114 0.186 1.00 92.25 84 GLU A O 1
ATOM 661 N N . ALA A 1 85 ? 12.690 2.642 -1.475 1.00 94.25 85 ALA A N 1
ATOM 662 C CA . ALA A 1 85 ? 11.523 1.825 -1.172 1.00 94.25 85 ALA A CA 1
ATOM 663 C C . ALA A 1 85 ? 11.561 1.346 0.282 1.00 94.25 85 ALA A C 1
ATOM 665 O O . ALA A 1 85 ? 10.557 1.459 0.985 1.00 94.25 85 ALA A O 1
ATOM 666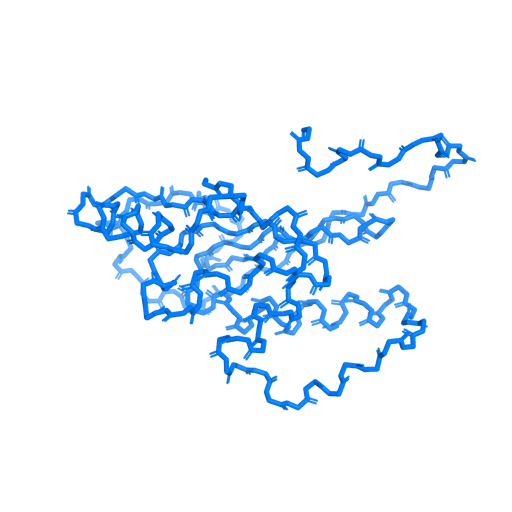 N N . SER A 1 86 ? 12.724 0.883 0.753 1.00 93.75 86 SER A N 1
ATOM 667 C CA . SER A 1 86 ? 12.935 0.465 2.139 1.00 93.75 86 SER A CA 1
ATOM 668 C C . SER A 1 86 ? 12.638 1.602 3.121 1.00 93.75 86 SER A C 1
ATOM 670 O O . SER A 1 86 ? 11.821 1.431 4.027 1.00 93.75 86 SER A O 1
ATOM 672 N N . LYS A 1 87 ? 13.199 2.803 2.909 1.00 92.94 87 LYS A N 1
ATOM 673 C CA . LYS A 1 87 ? 12.949 3.977 3.771 1.00 92.94 87 LYS A CA 1
ATOM 674 C C . LYS A 1 87 ? 11.466 4.351 3.835 1.00 92.94 87 LYS A C 1
ATOM 676 O O . LYS A 1 87 ? 10.936 4.592 4.926 1.00 92.94 87 LYS A O 1
ATOM 681 N N . LEU A 1 88 ? 10.788 4.388 2.687 1.00 94.56 88 LEU A N 1
ATOM 682 C CA . LEU A 1 88 ? 9.364 4.723 2.606 1.00 94.56 88 LEU A CA 1
ATOM 683 C C . LEU A 1 88 ? 8.506 3.655 3.298 1.00 94.56 88 LEU A C 1
ATOM 685 O O . LEU A 1 88 ? 7.662 3.980 4.135 1.00 94.56 88 LEU A O 1
ATOM 689 N N . ALA A 1 89 ? 8.764 2.378 3.007 1.00 95.12 89 ALA A N 1
ATOM 690 C CA . ALA A 1 89 ? 8.006 1.262 3.554 1.00 95.12 89 ALA A CA 1
ATOM 691 C C . ALA A 1 89 ? 8.195 1.117 5.072 1.00 95.12 89 ALA A C 1
ATOM 693 O O . ALA A 1 89 ? 7.211 0.978 5.794 1.00 95.12 89 ALA A O 1
ATOM 694 N N . VAL A 1 90 ? 9.425 1.235 5.584 1.00 93.00 90 VAL A N 1
ATOM 695 C CA . VAL A 1 90 ? 9.725 1.221 7.032 1.00 93.00 90 VAL A CA 1
ATOM 696 C C . VAL A 1 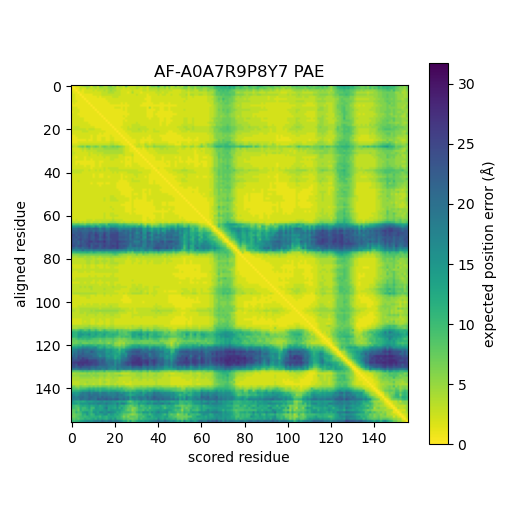90 ? 9.049 2.382 7.762 1.00 93.00 90 VAL A C 1
ATOM 698 O O . VAL A 1 90 ? 8.683 2.263 8.931 1.00 93.00 90 VAL A O 1
ATOM 701 N N . SER A 1 91 ? 8.857 3.518 7.099 1.00 92.12 91 SER A N 1
ATOM 702 C CA . SER A 1 91 ? 8.164 4.649 7.714 1.00 92.12 91 SER A CA 1
ATOM 703 C C . SER A 1 91 ? 6.651 4.424 7.763 1.00 92.12 91 SER A C 1
ATOM 705 O O . SER A 1 91 ? 6.018 4.687 8.784 1.00 92.12 91 SER A O 1
ATOM 707 N N . LEU A 1 92 ? 6.075 3.872 6.696 1.00 93.31 92 LEU A N 1
ATOM 708 C CA . LEU A 1 92 ? 4.638 3.634 6.579 1.00 93.31 92 LEU A CA 1
ATOM 709 C C . LEU A 1 92 ? 4.166 2.402 7.384 1.00 93.31 92 LEU A C 1
ATOM 711 O O . LEU A 1 92 ? 3.073 2.420 7.957 1.00 93.31 92 LEU A O 1
ATOM 715 N N . VAL A 1 93 ? 5.012 1.373 7.535 1.00 92.94 93 VAL A N 1
ATOM 716 C CA . VAL A 1 93 ? 4.711 0.153 8.316 1.00 92.94 93 VAL A CA 1
ATOM 717 C C . VAL A 1 93 ? 4.533 0.422 9.816 1.00 92.94 93 VAL A C 1
ATOM 719 O O . VAL A 1 93 ? 3.932 -0.360 10.551 1.00 92.94 93 VAL A O 1
ATOM 722 N N . LYS A 1 94 ? 5.000 1.575 10.308 1.00 90.12 94 LYS A N 1
ATOM 723 C CA . LYS A 1 94 ? 4.732 2.021 11.687 1.00 90.12 94 LYS A CA 1
ATOM 724 C C . LYS A 1 94 ? 3.240 2.215 11.948 1.00 90.12 94 LYS A C 1
ATOM 726 O O . LYS A 1 94 ? 2.800 2.139 13.089 1.00 90.12 94 LYS A O 1
ATOM 731 N N . HIS A 1 95 ? 2.461 2.416 10.889 1.00 89.94 95 HIS A N 1
ATOM 732 C CA . HIS A 1 95 ? 1.029 2.664 10.957 1.00 89.94 95 HIS A CA 1
ATOM 733 C C . HIS A 1 95 ? 0.205 1.567 10.268 1.00 89.94 95 HIS A C 1
ATOM 735 O O . HIS A 1 95 ? -0.897 1.282 10.719 1.00 89.94 95 HIS A O 1
ATOM 741 N N . ILE A 1 96 ? 0.760 0.872 9.269 1.00 91.69 96 ILE A N 1
ATOM 742 C CA . ILE A 1 96 ? 0.125 -0.246 8.540 1.00 91.69 96 ILE A CA 1
ATOM 743 C C . ILE A 1 96 ? 0.887 -1.542 8.833 1.00 91.69 96 ILE A C 1
ATOM 745 O O . ILE A 1 96 ? 2.107 -1.533 8.824 1.00 91.69 96 ILE A O 1
ATOM 749 N N . GLN A 1 97 ? 0.217 -2.653 9.140 1.00 89.25 97 GLN A N 1
ATOM 750 C CA . GLN A 1 97 ? 0.909 -3.826 9.698 1.00 89.25 97 GLN A CA 1
ATOM 751 C C . GLN A 1 97 ? 1.899 -4.495 8.732 1.00 89.25 97 GLN A C 1
ATOM 753 O O . GLN A 1 97 ? 2.991 -4.880 9.161 1.00 89.25 97 GLN A O 1
ATOM 758 N N . VAL A 1 98 ? 1.529 -4.620 7.456 1.00 93.69 98 VAL A N 1
ATOM 759 C CA . VAL A 1 98 ? 2.323 -5.294 6.423 1.00 93.69 98 VAL A CA 1
ATOM 760 C C . VAL A 1 98 ? 2.248 -4.527 5.102 1.00 93.69 98 VAL A C 1
ATOM 762 O O . VAL A 1 98 ? 1.179 -4.115 4.654 1.00 93.69 98 VAL A O 1
ATOM 765 N N . LEU A 1 99 ? 3.399 -4.355 4.463 1.00 96.50 99 LEU A N 1
ATOM 766 C CA . LEU A 1 99 ? 3.563 -3.787 3.133 1.00 96.50 99 LEU A CA 1
ATOM 767 C C . LEU A 1 99 ? 4.201 -4.832 2.223 1.00 96.50 99 LEU A C 1
ATOM 769 O O . LEU A 1 99 ? 5.221 -5.421 2.578 1.00 96.50 99 LEU A O 1
ATOM 773 N N . ILE A 1 100 ? 3.627 -5.022 1.040 1.00 96.69 100 ILE A N 1
ATOM 774 C CA . ILE A 1 100 ? 4.153 -5.897 -0.010 1.00 96.69 100 ILE A CA 1
ATOM 775 C C . ILE A 1 100 ? 4.412 -5.025 -1.237 1.00 96.69 100 ILE A C 1
ATOM 777 O O . ILE A 1 100 ? 3.515 -4.749 -2.022 1.00 96.69 100 ILE A O 1
ATOM 781 N N . VAL A 1 101 ? 5.635 -4.526 -1.370 1.00 97.00 101 VAL A N 1
ATOM 782 C CA . VAL A 1 101 ? 5.992 -3.549 -2.398 1.00 97.00 101 VAL A CA 1
ATOM 783 C C . VAL A 1 101 ? 6.520 -4.263 -3.632 1.00 97.00 101 VAL A C 1
ATOM 785 O O . VAL A 1 101 ? 7.545 -4.943 -3.558 1.00 97.00 101 VAL A O 1
ATOM 788 N N . THR A 1 102 ? 5.868 -4.083 -4.778 1.00 95.38 102 THR A N 1
ATOM 789 C CA . THR A 1 102 ? 6.375 -4.597 -6.056 1.00 95.38 102 THR A CA 1
ATOM 790 C C . THR A 1 102 ? 7.369 -3.607 -6.678 1.00 95.38 102 THR A C 1
ATOM 792 O O . THR A 1 102 ? 7.143 -2.396 -6.742 1.00 95.38 102 THR A O 1
ATOM 795 N N . LEU A 1 103 ? 8.517 -4.120 -7.124 1.00 93.81 103 LEU A N 1
ATOM 796 C CA . LEU A 1 103 ? 9.669 -3.344 -7.605 1.00 93.81 103 LEU A CA 1
ATOM 797 C C . LEU A 1 103 ? 10.055 -3.719 -9.049 1.00 93.81 103 LEU A C 1
ATOM 799 O O . LEU A 1 103 ? 11.200 -3.549 -9.480 1.00 93.81 103 LEU A O 1
ATOM 803 N N . GLY A 1 104 ? 9.102 -4.265 -9.810 1.00 89.75 104 GLY A N 1
ATOM 804 C CA . GLY A 1 104 ? 9.314 -4.726 -11.182 1.00 89.75 104 GLY A CA 1
ATOM 805 C C . GLY A 1 104 ? 10.430 -5.769 -11.262 1.00 89.75 104 GLY A C 1
ATOM 806 O O . GLY A 1 104 ? 10.396 -6.784 -10.571 1.00 89.75 104 GLY A O 1
ATOM 807 N N . LYS A 1 105 ? 11.459 -5.503 -12.076 1.00 89.31 105 LYS A N 1
ATOM 808 C CA . LYS A 1 105 ? 12.606 -6.412 -12.270 1.00 89.31 105 LYS A CA 1
ATOM 809 C C . LYS A 1 105 ? 13.435 -6.679 -11.006 1.00 89.31 105 LYS A C 1
ATOM 811 O O . LYS A 1 105 ? 14.210 -7.625 -10.992 1.00 89.31 105 LYS A O 1
ATOM 816 N N . LEU A 1 106 ? 13.312 -5.835 -9.978 1.00 91.06 106 LEU A N 1
ATOM 817 C CA . LEU A 1 106 ? 14.009 -6.014 -8.699 1.00 91.06 106 LEU A CA 1
ATOM 818 C C . LEU A 1 106 ? 13.255 -6.974 -7.766 1.00 91.06 106 LEU A C 1
ATOM 820 O O . LEU A 1 106 ? 13.789 -7.377 -6.738 1.00 91.06 106 LEU A O 1
ATOM 824 N N . GLY A 1 107 ? 12.032 -7.361 -8.137 1.00 93.56 107 GLY A N 1
ATOM 825 C CA . GLY A 1 107 ? 11.199 -8.305 -7.410 1.00 93.56 107 GLY A CA 1
ATOM 826 C C . GLY A 1 107 ? 10.264 -7.654 -6.406 1.00 93.56 107 GLY A C 1
ATOM 827 O O . GLY A 1 107 ? 9.618 -6.655 -6.722 1.00 93.56 107 GLY A O 1
ATOM 828 N N . VAL A 1 108 ? 10.123 -8.261 -5.230 1.00 95.56 108 VAL A N 1
ATOM 829 C CA . VAL A 1 108 ? 9.131 -7.860 -4.223 1.00 95.56 108 VAL A CA 1
ATOM 830 C C . VAL A 1 108 ? 9.805 -7.643 -2.878 1.00 95.56 108 VAL A C 1
ATOM 832 O O . VAL A 1 108 ? 10.584 -8.477 -2.423 1.00 95.56 108 VAL A O 1
ATOM 835 N N . MET A 1 109 ? 9.479 -6.539 -2.213 1.00 96.06 109 MET A N 1
ATOM 836 C CA 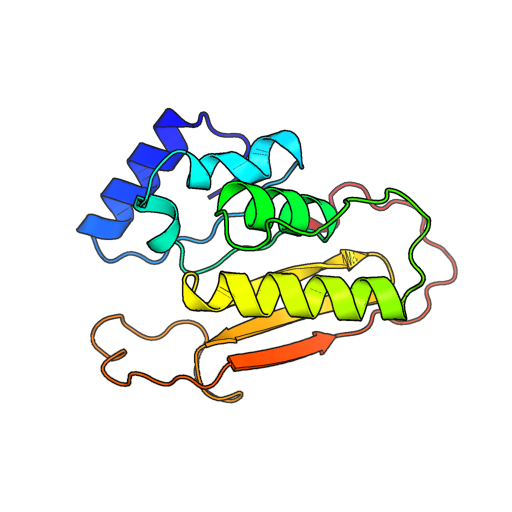. MET A 1 109 ? 9.919 -6.253 -0.854 1.00 96.06 109 MET A CA 1
ATOM 837 C C . MET A 1 109 ? 8.748 -6.387 0.117 1.00 96.06 109 MET A C 1
ATOM 839 O O . MET A 1 109 ? 7.749 -5.685 -0.003 1.00 96.06 109 MET A O 1
ATOM 843 N N . VAL A 1 110 ? 8.888 -7.254 1.114 1.00 95.50 110 VAL A N 1
ATOM 844 C CA . VAL A 1 110 ? 7.919 -7.409 2.202 1.00 95.50 110 VAL A CA 1
ATOM 845 C C . VAL A 1 110 ? 8.456 -6.704 3.438 1.00 95.50 110 VAL A C 1
ATOM 847 O O . VAL A 1 110 ? 9.541 -7.039 3.911 1.00 95.50 110 VAL A O 1
ATOM 850 N N . VAL A 1 111 ? 7.697 -5.748 3.969 1.00 94.88 111 VAL A N 1
ATOM 851 C CA . VAL A 1 111 ? 8.022 -5.012 5.197 1.00 94.88 111 VAL A CA 1
ATOM 852 C C . VAL A 1 111 ? 6.879 -5.166 6.186 1.00 94.88 111 VAL A C 1
ATOM 854 O O . VAL A 1 111 ? 5.722 -4.971 5.828 1.00 94.88 111 VAL A O 1
ATOM 857 N N . ARG A 1 112 ? 7.175 -5.518 7.436 1.00 92.38 112 ARG A N 1
ATOM 858 C CA . ARG A 1 112 ? 6.148 -5.769 8.453 1.00 92.38 112 ARG A CA 1
ATOM 859 C C . ARG A 1 112 ? 6.578 -5.362 9.850 1.00 92.38 112 ARG A C 1
ATOM 861 O O . ARG A 1 112 ? 7.773 -5.270 10.130 1.00 92.38 112 ARG A O 1
ATOM 868 N N . ARG A 1 113 ? 5.593 -5.199 10.733 1.00 88.56 113 ARG A N 1
ATOM 869 C CA . ARG A 1 113 ? 5.809 -5.201 12.187 1.00 88.56 113 ARG A CA 1
ATOM 870 C C . ARG A 1 113 ? 5.856 -6.634 12.724 1.00 88.56 113 ARG A C 1
ATOM 872 O O . ARG A 1 113 ? 5.153 -7.506 12.209 1.00 88.56 113 ARG A O 1
ATOM 879 N N . GLY A 1 114 ? 6.647 -6.844 13.769 1.00 83.44 114 GLY A N 1
ATOM 880 C CA . GLY A 1 114 ? 6.825 -8.145 14.415 1.00 83.44 114 GLY A CA 1
ATOM 881 C C . GLY A 1 114 ? 8.061 -8.906 13.933 1.00 83.44 114 GLY A C 1
ATOM 882 O O . GLY A 1 114 ? 8.787 -8.461 13.037 1.00 83.44 114 GLY A O 1
ATOM 883 N N . LEU A 1 115 ? 8.315 -10.051 14.560 1.00 77.00 115 LEU A N 1
ATOM 884 C CA . LEU A 1 115 ? 9.472 -10.908 14.274 1.00 77.00 115 LEU A CA 1
ATOM 885 C C . LEU A 1 115 ? 9.303 -11.650 12.955 1.00 77.00 115 LEU A C 1
ATOM 887 O O . LEU A 1 115 ? 8.182 -11.937 12.575 1.00 77.00 115 LEU A O 1
ATOM 891 N N . ALA A 1 116 ? 10.402 -11.998 12.277 1.00 73.56 116 ALA A N 1
ATOM 892 C CA . ALA A 1 116 ? 10.412 -12.552 10.916 1.00 73.56 116 ALA A CA 1
ATOM 893 C C . ALA A 1 116 ? 9.634 -13.870 10.719 1.00 73.56 116 ALA A C 1
ATOM 895 O O . ALA A 1 116 ? 9.219 -14.156 9.593 1.00 73.56 116 ALA A O 1
ATOM 896 N N . ASP A 1 117 ? 9.402 -14.627 11.783 1.00 78.56 117 ASP A N 1
ATOM 897 C CA . ASP A 1 117 ? 8.729 -15.926 11.847 1.00 78.56 117 ASP A CA 1
ATOM 898 C C . ASP A 1 117 ? 7.277 -15.859 12.359 1.00 78.56 117 ASP A C 1
ATOM 900 O O . ASP A 1 117 ? 6.539 -16.837 12.249 1.00 78.56 117 ASP A O 1
ATOM 904 N N . GLU A 1 118 ? 6.818 -14.704 12.848 1.00 79.50 118 GLU A N 1
ATOM 905 C CA . GLU A 1 118 ? 5.427 -14.537 13.288 1.00 79.50 118 GLU A CA 1
ATOM 906 C C . GLU A 1 118 ? 4.442 -14.543 12.103 1.00 79.50 118 GLU A C 1
ATOM 908 O O . GLU A 1 118 ? 4.771 -14.013 11.035 1.00 79.50 118 GLU A O 1
ATOM 913 N N . PRO A 1 119 ? 3.209 -15.055 12.268 1.00 80.94 119 PRO A N 1
ATOM 914 C CA . PRO A 1 119 ? 2.171 -14.952 11.246 1.00 80.94 119 PRO A CA 1
ATOM 915 C C . PRO A 1 119 ? 1.881 -13.498 10.843 1.00 80.94 119 PRO A C 1
ATOM 917 O O . PRO A 1 119 ? 1.770 -12.612 11.691 1.00 80.94 119 PRO A O 1
ATOM 920 N N . LEU A 1 120 ? 1.681 -13.257 9.541 1.00 78.12 120 LEU A N 1
ATOM 921 C CA . LEU A 1 120 ? 1.327 -11.928 9.016 1.00 78.12 120 LEU A CA 1
ATOM 922 C C . LEU A 1 120 ? -0.047 -11.444 9.505 1.00 78.12 120 LEU A C 1
ATOM 924 O O . LEU A 1 120 ? -0.272 -10.246 9.656 1.00 78.12 120 LEU A O 1
ATOM 928 N N . LEU A 1 121 ? -0.959 -12.388 9.740 1.00 75.31 121 LEU A N 1
ATOM 929 C CA . LEU A 1 121 ? -2.255 -12.166 10.363 1.00 75.31 121 LEU A CA 1
ATOM 930 C C . LEU A 1 121 ? -2.182 -12.662 11.801 1.00 75.31 121 LEU A C 1
ATOM 932 O O . LEU A 1 121 ? -2.178 -13.864 12.058 1.00 75.31 121 LEU A O 1
ATOM 936 N N . SER A 1 122 ? -2.141 -11.729 12.738 1.00 63.72 122 SER A N 1
ATOM 937 C CA . SER A 1 122 ? -2.356 -11.999 14.156 1.00 63.72 122 SER A CA 1
ATOM 938 C C . SER A 1 122 ? -3.698 -11.394 14.549 1.00 63.72 122 SER A C 1
ATOM 940 O O . SER A 1 122 ? -4.051 -10.302 14.105 1.00 63.72 122 SER A O 1
ATOM 942 N N . SER A 1 123 ? -4.482 -12.107 15.363 1.00 57.62 123 SER A N 1
ATOM 943 C CA . SER A 1 123 ? -5.720 -11.539 15.899 1.00 57.62 123 SER A CA 1
ATOM 944 C C . SER A 1 123 ? -5.397 -10.231 16.621 1.00 57.62 123 SER A C 1
ATOM 946 O O . SER A 1 123 ? -4.449 -10.175 17.407 1.00 57.62 123 SER A O 1
ATOM 948 N N . ARG A 1 124 ? -6.204 -9.183 16.423 1.00 53.69 124 ARG A N 1
ATOM 949 C CA . ARG A 1 124 ? -6.011 -7.885 17.092 1.00 53.69 124 ARG A CA 1
ATOM 950 C C . ARG A 1 124 ? -5.990 -8.016 18.623 1.00 53.69 124 ARG A C 1
ATOM 952 O O . ARG A 1 124 ? -5.337 -7.228 19.295 1.00 53.69 124 ARG A O 1
ATOM 959 N N . THR A 1 125 ? -6.638 -9.047 19.175 1.00 49.22 125 THR A N 1
ATOM 960 C CA . THR A 1 125 ? -6.601 -9.393 20.609 1.00 49.22 125 THR A CA 1
ATOM 961 C C . THR A 1 125 ? -5.279 -10.018 21.078 1.00 49.22 125 THR A C 1
ATOM 963 O O . THR A 1 125 ? -4.985 -9.970 22.272 1.00 49.22 125 THR A O 1
ATOM 966 N N . GLN A 1 126 ? -4.475 -10.571 20.163 1.00 49.12 126 GLN A N 1
ATOM 967 C CA . GLN A 1 126 ? -3.120 -11.083 20.410 1.00 49.12 126 GLN A CA 1
ATOM 968 C C . GLN A 1 126 ? -2.027 -10.032 20.165 1.00 49.12 126 GLN A C 1
ATOM 970 O O . GLN A 1 126 ? -0.914 -10.203 20.656 1.00 49.12 126 GLN A O 1
ATOM 975 N N . MET A 1 127 ? -2.334 -8.912 19.496 1.00 50.81 127 MET A N 1
ATOM 976 C CA . MET A 1 127 ? -1.446 -7.744 19.418 1.00 50.81 127 MET A CA 1
ATOM 977 C C . MET A 1 127 ? -1.424 -6.976 20.753 1.00 50.81 127 MET A C 1
ATOM 979 O O . MET A 1 127 ? -1.809 -5.815 20.835 1.00 50.81 127 MET A O 1
ATOM 983 N N . LYS A 1 128 ? -1.005 -7.651 21.829 1.00 44.72 128 LYS A N 1
ATOM 984 C CA . LYS A 1 128 ? -0.713 -7.051 23.141 1.00 44.72 128 LYS A CA 1
ATOM 985 C C . LYS A 1 128 ? 0.768 -6.721 23.330 1.00 44.72 128 LYS A C 1
ATOM 987 O O . LYS A 1 128 ? 1.138 -6.233 24.391 1.00 44.72 128 LYS A O 1
ATOM 992 N N . SER A 1 129 ? 1.610 -6.977 22.333 1.00 48.28 129 SER A N 1
ATOM 993 C CA . SER A 1 129 ? 3.009 -6.569 22.379 1.00 48.28 129 SER A CA 1
ATOM 994 C C . SER A 1 129 ? 3.211 -5.360 21.477 1.00 48.28 129 SER A C 1
ATOM 996 O O . SER A 1 129 ? 2.949 -5.413 20.275 1.00 48.28 129 SER A O 1
ATOM 998 N N . GLU A 1 130 ? 3.68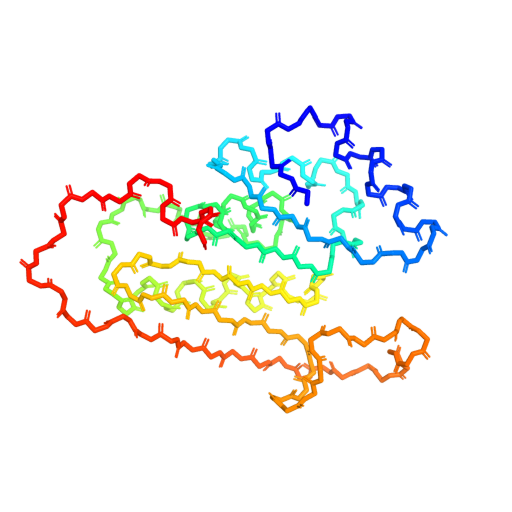3 -4.268 22.074 1.00 55.97 130 GLU A N 1
ATOM 999 C CA . GLU A 1 130 ? 4.300 -3.119 21.410 1.00 55.97 130 GLU A CA 1
ATOM 1000 C C . GLU A 1 130 ? 5.617 -3.548 20.741 1.00 55.97 130 GLU A C 1
ATOM 1002 O O . GLU A 1 130 ? 6.689 -3.014 21.022 1.00 55.97 130 GLU A O 1
ATOM 1007 N N . THR A 1 131 ? 5.589 -4.580 19.896 1.00 57.66 131 THR A N 1
ATOM 1008 C CA . THR A 1 131 ? 6.797 -5.048 19.231 1.00 57.66 131 THR A CA 1
ATOM 1009 C C . THR A 1 131 ? 7.199 -3.991 18.209 1.00 57.66 131 THR A C 1
ATOM 1011 O O . THR A 1 131 ? 6.609 -3.859 17.139 1.00 57.66 131 THR A O 1
ATOM 1014 N N . THR A 1 132 ? 8.211 -3.205 18.566 1.00 65.56 132 THR A N 1
ATOM 1015 C CA . THR A 1 132 ? 8.813 -2.160 17.727 1.00 65.56 132 THR A CA 1
ATOM 1016 C C . THR A 1 132 ? 9.691 -2.732 16.617 1.00 65.56 132 THR A C 1
ATOM 1018 O O . THR A 1 132 ? 10.171 -1.982 15.766 1.00 65.56 132 THR A O 1
ATOM 1021 N N . ALA A 1 133 ? 9.900 -4.054 16.606 1.00 84.50 133 ALA A N 1
ATOM 1022 C CA . ALA A 1 133 ? 10.663 -4.729 15.573 1.00 84.50 133 ALA A CA 1
ATOM 1023 C C . ALA A 1 133 ? 9.972 -4.560 14.215 1.00 84.50 133 ALA A C 1
ATOM 1025 O O . ALA A 1 133 ? 8.803 -4.912 14.033 1.00 84.50 133 ALA A O 1
ATOM 1026 N N . ILE A 1 134 ? 10.726 -4.017 13.266 1.00 90.56 134 ILE A N 1
ATOM 1027 C CA . ILE A 1 134 ? 10.352 -3.938 11.860 1.00 90.56 134 ILE A CA 1
ATOM 1028 C C . ILE A 1 134 ? 11.255 -4.908 11.113 1.00 90.56 134 ILE A C 1
ATOM 1030 O O . ILE A 1 134 ? 12.479 -4.837 11.227 1.00 90.56 134 ILE A O 1
ATOM 1034 N N . TYR A 1 135 ? 10.648 -5.801 10.340 1.00 91.19 135 TYR A N 1
ATOM 1035 C CA . TYR A 1 135 ? 11.364 -6.738 9.488 1.00 91.19 135 TYR A CA 1
ATOM 1036 C C . TYR A 1 135 ? 11.113 -6.406 8.021 1.00 91.19 135 TYR A C 1
ATOM 1038 O O . TYR A 1 135 ? 9.965 -6.225 7.613 1.00 91.19 135 TYR A O 1
ATOM 1046 N N . ALA A 1 136 ?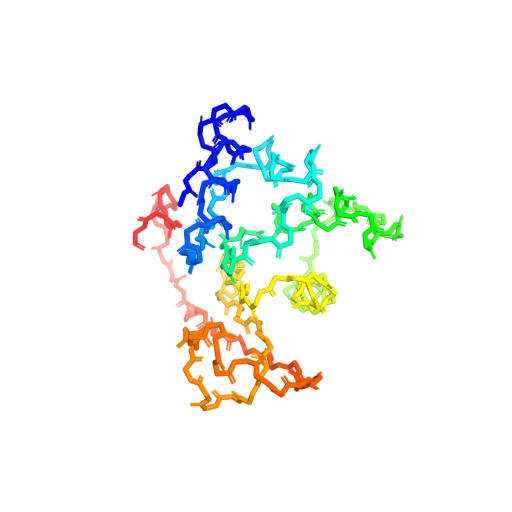 12.184 -6.349 7.232 1.00 92.00 136 ALA A N 1
ATOM 1047 C CA . ALA A 1 136 ? 12.139 -6.145 5.791 1.00 92.00 136 ALA A CA 1
ATOM 1048 C C . ALA A 1 136 ? 12.885 -7.280 5.083 1.00 92.00 136 ALA A C 1
ATOM 1050 O O . ALA A 1 136 ? 13.980 -7.666 5.495 1.00 92.00 136 ALA A O 1
ATOM 1051 N N . ARG A 1 137 ? 12.302 -7.812 4.009 1.00 93.12 137 ARG A N 1
ATOM 1052 C CA . ARG A 1 137 ? 12.918 -8.844 3.170 1.00 93.12 137 ARG A CA 1
ATOM 1053 C C . ARG A 1 137 ? 12.633 -8.580 1.702 1.00 93.12 137 ARG A C 1
ATOM 1055 O O . ARG A 1 137 ? 11.497 -8.295 1.336 1.00 93.12 137 ARG A O 1
ATOM 1062 N N . VAL A 1 138 ? 13.663 -8.726 0.876 1.00 94.06 138 VAL A N 1
ATOM 1063 C CA . VAL A 1 138 ? 13.577 -8.609 -0.582 1.00 94.06 138 VAL A CA 1
ATOM 1064 C C . VAL A 1 138 ? 13.626 -10.004 -1.198 1.00 94.06 138 VAL A C 1
ATOM 1066 O O . VAL A 1 138 ? 14.470 -10.821 -0.835 1.00 94.06 138 VAL A O 1
ATOM 1069 N N . TYR A 1 139 ? 12.714 -10.258 -2.128 1.00 93.44 139 TYR A N 1
ATOM 1070 C CA . TYR A 1 139 ? 12.648 -11.452 -2.957 1.00 93.44 139 TYR A CA 1
ATOM 1071 C C . TYR A 1 139 ? 12.935 -11.043 -4.399 1.00 93.44 139 TYR A C 1
ATOM 1073 O O . TYR A 1 139 ? 12.054 -10.529 -5.091 1.00 93.44 139 TYR A O 1
ATOM 1081 N N . SER A 1 140 ? 14.183 -11.226 -4.827 1.00 90.69 140 SER A N 1
ATOM 1082 C CA . SER A 1 140 ? 14.642 -10.827 -6.158 1.00 90.69 140 SER A CA 1
ATOM 1083 C C . SER A 1 140 ? 14.041 -11.706 -7.253 1.00 90.69 140 SER A C 1
ATOM 1085 O O . SER A 1 140 ? 13.895 -12.918 -7.085 1.00 90.69 140 SER A O 1
ATOM 1087 N N . VAL A 1 141 ? 13.740 -11.103 -8.402 1.00 86.19 141 VAL A N 1
ATOM 1088 C CA . VAL A 1 141 ? 13.312 -11.838 -9.599 1.00 86.19 141 VAL A CA 1
ATOM 1089 C C . VAL A 1 141 ? 14.552 -12.351 -10.343 1.00 86.19 141 VAL A C 1
ATOM 1091 O O . VAL A 1 141 ? 15.506 -11.589 -10.518 1.00 86.19 141 VAL A O 1
ATOM 1094 N N . PRO A 1 142 ? 14.577 -13.624 -10.784 1.00 80.81 142 PRO A N 1
ATOM 1095 C CA . PRO A 1 142 ? 15.649 -14.137 -11.633 1.00 80.81 142 PRO A CA 1
ATOM 1096 C C . PRO A 1 142 ? 15.785 -13.317 -12.918 1.00 80.81 142 PRO A C 1
ATOM 1098 O O . PRO A 1 142 ? 14.804 -12.776 -13.425 1.00 80.81 142 PRO A O 1
ATOM 1101 N N . HIS A 1 143 ? 16.983 -13.251 -13.497 1.00 75.38 143 HIS A N 1
ATOM 1102 C CA . HIS A 1 143 ? 17.153 -12.589 -14.789 1.00 75.38 143 HIS A CA 1
ATOM 1103 C C . HIS A 1 143 ? 16.339 -13.306 -15.877 1.00 75.38 143 HIS A C 1
ATOM 1105 O O . HIS A 1 143 ? 16.609 -14.455 -16.219 1.00 75.38 143 HIS A O 1
ATOM 1111 N N . LEU A 1 144 ? 15.334 -12.612 -16.417 1.00 75.69 144 LEU A N 1
ATOM 1112 C CA . LEU A 1 144 ? 14.482 -13.101 -17.498 1.00 75.69 144 LEU A CA 1
ATOM 1113 C C . LEU A 1 144 ? 14.969 -12.538 -18.836 1.00 75.69 144 LEU A C 1
ATOM 1115 O O . LEU A 1 144 ? 15.115 -11.326 -18.990 1.00 75.69 144 LEU A O 1
ATOM 1119 N N . HIS A 1 145 ? 15.194 -13.417 -19.814 1.00 67.06 145 HIS A N 1
ATOM 1120 C CA . HIS A 1 145 ? 15.696 -13.042 -21.142 1.00 67.06 145 HIS A CA 1
ATOM 1121 C C . HIS A 1 145 ? 14.595 -12.593 -22.119 1.00 67.06 145 HIS A C 1
ATOM 1123 O O . HIS A 1 145 ? 14.896 -11.916 -23.098 1.00 67.06 145 HIS A O 1
ATOM 1129 N N . SER A 1 146 ? 13.327 -12.934 -21.866 1.00 74.50 146 SER A N 1
ATOM 1130 C CA . SER A 1 146 ? 12.212 -12.646 -22.779 1.00 74.50 146 SER A CA 1
ATOM 1131 C C . SER A 1 146 ? 10.940 -12.250 -22.025 1.00 74.50 146 SER A C 1
ATOM 1133 O O . SER A 1 146 ? 10.082 -13.083 -21.731 1.00 74.50 146 SER A O 1
ATOM 1135 N N . VAL A 1 147 ? 10.807 -10.963 -21.707 1.00 77.25 147 VAL A N 1
ATOM 1136 C CA . VAL A 1 147 ? 9.555 -10.409 -21.174 1.00 77.25 147 VAL A CA 1
ATOM 1137 C C . VAL A 1 147 ? 8.673 -10.002 -22.353 1.00 77.25 147 VAL A C 1
ATOM 1139 O O . VAL A 1 147 ? 9.008 -9.071 -23.079 1.00 77.25 147 VAL A O 1
ATOM 1142 N N . VAL A 1 148 ? 7.564 -10.718 -22.560 1.00 77.81 148 VAL A N 1
ATOM 1143 C CA . VAL A 1 148 ? 6.638 -10.487 -23.689 1.00 77.81 148 VAL A CA 1
ATOM 1144 C C . VAL A 1 148 ? 5.530 -9.495 -23.321 1.00 77.81 148 VAL A C 1
ATOM 1146 O O . VAL A 1 148 ? 5.134 -8.673 -24.141 1.00 77.81 148 VAL A O 1
ATOM 1149 N N . SER A 1 149 ? 5.040 -9.539 -22.080 1.00 78.50 149 SER A N 1
ATOM 1150 C CA . SER A 1 149 ? 4.043 -8.609 -21.546 1.00 78.50 149 SER A CA 1
ATOM 1151 C C . SER A 1 149 ? 4.172 -8.518 -20.027 1.00 78.50 149 SER A C 1
ATOM 1153 O O . SER A 1 149 ? 4.547 -9.490 -19.376 1.00 78.50 149 SER A O 1
ATOM 1155 N N . VAL A 1 150 ? 3.852 -7.347 -19.475 1.00 77.25 150 VAL A N 1
ATOM 1156 C CA . VAL A 1 150 ? 3.784 -7.081 -18.024 1.00 77.25 150 VAL A CA 1
ATOM 1157 C C . VAL A 1 150 ? 2.392 -6.610 -17.589 1.00 77.25 150 VAL A C 1
ATOM 1159 O O . VAL A 1 150 ? 2.198 -6.212 -16.443 1.00 77.25 150 VAL A O 1
ATOM 1162 N N . SER A 1 151 ? 1.419 -6.620 -18.507 1.00 77.88 151 SER A N 1
ATOM 1163 C CA . SER A 1 151 ? 0.049 -6.195 -18.213 1.00 77.88 151 SER A CA 1
ATOM 1164 C C . SER A 1 151 ? -0.605 -7.165 -17.227 1.00 77.88 151 SER A C 1
ATOM 1166 O O . SER A 1 151 ? -0.592 -8.374 -17.451 1.00 77.88 151 SER A O 1
ATOM 1168 N N . GLY A 1 152 ? -1.134 -6.628 -16.126 1.00 74.69 152 GLY A N 1
ATOM 1169 C CA . GLY A 1 152 ? -1.781 -7.397 -15.061 1.00 74.69 152 GLY A CA 1
ATOM 1170 C C . GLY A 1 152 ? -0.828 -8.103 -14.095 1.00 74.69 152 GLY A C 1
ATOM 1171 O O . GLY A 1 152 ? -1.306 -8.749 -13.180 1.00 74.69 152 GLY A O 1
ATOM 1172 N N . ALA A 1 153 ? 0.500 -7.989 -14.230 1.00 77.62 153 ALA A N 1
ATOM 1173 C CA . ALA A 1 153 ? 1.451 -8.761 -13.411 1.00 77.62 153 ALA A CA 1
ATOM 1174 C C . ALA A 1 153 ? 1.334 -8.547 -11.882 1.00 77.62 153 ALA A C 1
ATOM 1176 O O . ALA A 1 153 ? 1.874 -9.346 -11.126 1.00 77.62 153 ALA A O 1
ATOM 1177 N N . GLY A 1 154 ? 0.672 -7.474 -11.434 1.00 67.62 154 GLY A N 1
ATOM 1178 C CA . GLY A 1 154 ? 0.362 -7.232 -10.020 1.00 67.62 154 GLY A CA 1
ATOM 1179 C C . GLY A 1 154 ? -0.969 -7.825 -9.534 1.00 67.62 154 GLY A C 1
ATOM 1180 O O . GLY A 1 154 ? -1.151 -7.927 -8.327 1.00 67.62 154 GLY A O 1
ATOM 1181 N N . ASP A 1 155 ? -1.861 -8.221 -10.449 1.00 72.81 155 ASP A N 1
ATOM 1182 C CA . ASP A 1 155 ? -3.205 -8.749 -10.160 1.00 72.81 155 ASP A CA 1
ATOM 1183 C C . ASP A 1 155 ? -3.254 -10.293 -10.129 1.00 72.81 155 ASP A C 1
ATOM 1185 O O . ASP A 1 155 ? -4.284 -10.866 -9.766 1.00 72.81 155 ASP A O 1
ATOM 1189 N N . TRP A 1 156 ? -2.172 -10.957 -10.560 1.00 55.78 156 TRP A N 1
ATOM 1190 C CA . TRP A 1 156 ? -2.049 -12.418 -10.688 1.00 55.78 156 TRP A CA 1
ATOM 1191 C C . TRP A 1 156 ? -1.571 -13.117 -9.413 1.00 55.78 156 TRP A C 1
ATOM 1193 O O . TRP A 1 156 ? -0.725 -12.547 -8.687 1.00 55.78 156 TRP A O 1
#